Protein AF-U1MGG4-F1 (afdb_monomer_lite)

pLDDT: mean 87.61, std 11.5, range [37.06, 98.19]

Structure (mmCIF, N/CA/C/O backbone):
data_AF-U1MGG4-F1
#
_entry.id   AF-U1MGG4-F1
#
loop_
_atom_site.group_PDB
_atom_site.id
_atom_site.type_symbol
_atom_site.label_atom_id
_atom_site.label_alt_id
_atom_site.label_comp_id
_atom_site.label_asym_id
_atom_site.label_entity_id
_atom_site.label_seq_id
_atom_site.pdbx_PDB_ins_code
_atom_site.Cartn_x
_atom_site.Cartn_y
_atom_site.Cartn_z
_atom_site.occupancy
_atom_site.B_iso_or_equiv
_atom_site.auth_seq_id
_atom_site.auth_comp_id
_atom_site.auth_asym_id
_atom_site.auth_atom_id
_atom_site.pdbx_PDB_model_num
ATOM 1 N N . MET A 1 1 ? 4.994 -7.815 -10.554 1.00 82.00 1 MET A N 1
ATOM 2 C CA . MET A 1 1 ? 5.043 -6.463 -9.937 1.00 82.00 1 MET A CA 1
ATOM 3 C C . MET A 1 1 ? 3.666 -5.983 -9.498 1.00 82.00 1 MET A C 1
ATOM 5 O O . MET A 1 1 ? 3.491 -5.834 -8.303 1.00 82.00 1 MET A O 1
ATOM 9 N N . LEU A 1 2 ? 2.693 -5.791 -10.401 1.00 88.00 2 LEU A N 1
ATOM 10 C CA . LEU A 1 2 ? 1.347 -5.317 -10.021 1.00 88.00 2 LEU A CA 1
ATOM 11 C C . LEU A 1 2 ? 0.603 -6.290 -9.097 1.00 88.00 2 LEU A C 1
ATOM 13 O O . LEU A 1 2 ? -0.002 -5.864 -8.123 1.00 88.00 2 LEU A O 1
ATOM 17 N N . ASP A 1 3 ? 0.718 -7.590 -9.364 1.00 89.62 3 ASP A N 1
ATOM 18 C CA . ASP A 1 3 ? 0.170 -8.622 -8.485 1.00 89.62 3 ASP A CA 1
ATOM 19 C C . ASP A 1 3 ? 0.781 -8.563 -7.071 1.00 89.62 3 ASP A C 1
ATOM 21 O O . ASP A 1 3 ? 0.070 -8.485 -6.075 1.00 89.62 3 ASP A O 1
ATOM 25 N N . ALA A 1 4 ? 2.109 -8.455 -6.984 1.00 90.06 4 ALA A N 1
ATOM 26 C CA . ALA A 1 4 ? 2.816 -8.266 -5.719 1.00 90.06 4 ALA A CA 1
ATOM 27 C C . ALA A 1 4 ? 2.430 -6.957 -5.001 1.00 90.06 4 ALA A C 1
ATOM 29 O O . ALA A 1 4 ? 2.391 -6.924 -3.774 1.00 90.06 4 ALA A O 1
ATOM 30 N N . SER A 1 5 ? 2.111 -5.887 -5.738 1.00 92.75 5 SER A N 1
ATOM 31 C CA . SER A 1 5 ? 1.571 -4.656 -5.152 1.00 92.75 5 SER A CA 1
ATOM 32 C C . SER A 1 5 ? 0.200 -4.884 -4.509 1.00 92.75 5 SER A C 1
ATOM 34 O O . SER A 1 5 ? -0.042 -4.373 -3.415 1.00 92.75 5 SER A O 1
ATOM 36 N N . ALA A 1 6 ? -0.671 -5.666 -5.156 1.00 93.56 6 ALA A N 1
ATOM 37 C CA . ALA A 1 6 ? -1.967 -6.051 -4.604 1.00 93.56 6 ALA A CA 1
ATOM 38 C C . ALA A 1 6 ? -1.824 -6.975 -3.385 1.00 93.56 6 ALA A C 1
ATOM 40 O O . ALA A 1 6 ? -2.480 -6.720 -2.376 1.00 93.56 6 ALA A O 1
ATOM 41 N N . SER A 1 7 ? -0.920 -7.967 -3.418 1.00 94.12 7 SER A N 1
ATOM 42 C CA . SER A 1 7 ? -0.613 -8.789 -2.234 1.00 94.12 7 SER A CA 1
ATOM 43 C C . SER A 1 7 ? -0.155 -7.930 -1.057 1.00 94.12 7 SER A C 1
ATOM 45 O O . SER A 1 7 ? -0.724 -8.036 0.024 1.00 94.12 7 SER A O 1
ATOM 47 N N . LEU A 1 8 ? 0.824 -7.039 -1.269 1.00 95.25 8 LEU A N 1
ATOM 48 C CA . LEU A 1 8 ? 1.355 -6.173 -0.214 1.00 95.25 8 LEU A CA 1
ATOM 49 C C . LEU A 1 8 ? 0.240 -5.335 0.414 1.00 95.25 8 LEU A C 1
ATOM 51 O O . LEU A 1 8 ? 0.120 -5.289 1.638 1.00 95.25 8 LEU A O 1
ATOM 55 N N . TRP A 1 9 ? -0.585 -4.683 -0.415 1.00 96.75 9 TRP A N 1
ATOM 56 C CA . TRP A 1 9 ? -1.727 -3.914 0.072 1.00 96.75 9 TRP A CA 1
ATOM 57 C C . TRP A 1 9 ? -2.674 -4.788 0.896 1.00 96.75 9 TRP A C 1
ATOM 59 O O . TRP A 1 9 ? -3.057 -4.396 1.997 1.00 96.75 9 TRP A O 1
ATOM 69 N N . ASN A 1 10 ? -3.037 -5.964 0.381 1.00 95.81 10 ASN A N 1
ATOM 70 C CA . ASN A 1 10 ? -4.019 -6.840 1.005 1.00 95.81 10 ASN A CA 1
ATOM 71 C C . ASN A 1 10 ? -3.535 -7.423 2.331 1.00 95.81 10 ASN A C 1
ATOM 73 O O . ASN A 1 10 ? -4.296 -7.399 3.294 1.00 95.81 10 ASN A O 1
ATOM 77 N N . GLU A 1 11 ? -2.296 -7.902 2.405 1.00 96.81 11 GLU A N 1
ATOM 78 C CA . GLU A 1 11 ? -1.738 -8.495 3.622 1.00 96.81 11 GLU A CA 1
ATOM 79 C C . GLU A 1 11 ? -1.538 -7.451 4.720 1.00 96.81 11 GLU A C 1
ATOM 81 O O . GLU A 1 11 ? -2.014 -7.649 5.839 1.00 96.81 11 GLU A O 1
ATOM 86 N N . LEU A 1 12 ? -0.950 -6.295 4.386 1.00 97.56 12 LEU A N 1
ATOM 87 C CA . LEU A 1 12 ? -0.838 -5.179 5.327 1.00 97.56 12 LEU A CA 1
ATOM 88 C C . LEU 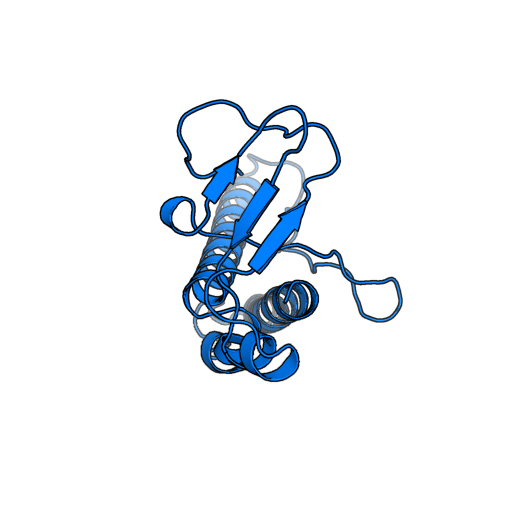A 1 12 ? -2.218 -4.747 5.825 1.00 97.56 12 LEU A C 1
ATOM 90 O O . LEU A 1 12 ? -2.428 -4.541 7.019 1.00 97.56 12 LEU A O 1
ATOM 94 N N . ASN A 1 13 ? -3.178 -4.606 4.912 1.00 97.06 13 ASN A N 1
ATOM 95 C CA . ASN A 1 13 ? -4.520 -4.197 5.284 1.00 97.06 13 ASN A CA 1
ATOM 96 C C . ASN A 1 13 ? -5.244 -5.265 6.112 1.00 97.06 13 ASN A C 1
ATOM 98 O O . ASN A 1 13 ? -6.028 -4.927 6.994 1.00 97.06 13 ASN A O 1
ATOM 102 N N . TYR A 1 14 ? -4.988 -6.545 5.848 1.00 97.00 14 TYR A N 1
ATOM 103 C CA . TYR A 1 14 ? -5.528 -7.642 6.635 1.00 97.00 14 TYR A CA 1
ATOM 104 C C . TYR A 1 14 ? -5.037 -7.566 8.080 1.00 97.00 14 TYR A C 1
ATOM 106 O O . TYR A 1 14 ? -5.878 -7.523 8.975 1.00 97.00 14 TYR A O 1
ATOM 114 N N . GLU A 1 15 ? -3.723 -7.461 8.308 1.00 97.94 15 GLU A N 1
ATOM 115 C CA . GLU A 1 15 ? -3.154 -7.351 9.659 1.00 97.94 15 GLU A CA 1
ATOM 116 C C . GLU A 1 15 ? -3.738 -6.146 10.409 1.00 97.94 15 GLU A C 1
ATOM 118 O O . GLU A 1 15 ? -4.277 -6.300 11.506 1.00 97.94 15 GLU A O 1
ATOM 123 N N . ARG A 1 16 ? -3.767 -4.970 9.770 1.00 98.12 16 ARG A N 1
ATOM 124 C CA . ARG A 1 16 ? -4.354 -3.756 10.360 1.00 98.12 16 ARG A CA 1
ATOM 125 C C . ARG A 1 16 ? -5.826 -3.906 10.710 1.00 98.12 16 ARG A C 1
ATOM 127 O O . ARG A 1 16 ? -6.268 -3.410 11.741 1.00 98.12 16 ARG A O 1
ATOM 134 N N . ARG A 1 17 ? -6.611 -4.580 9.864 1.00 97.56 17 ARG A N 1
ATOM 135 C CA . ARG A 1 17 ? -8.026 -4.841 10.156 1.00 97.56 17 ARG A CA 1
ATOM 136 C C . ARG A 1 17 ? -8.180 -5.776 11.348 1.00 97.56 17 ARG A C 1
ATOM 138 O O . ARG A 1 17 ? -9.028 -5.496 12.188 1.00 97.56 17 ARG A O 1
ATOM 145 N N . GLN A 1 18 ? -7.376 -6.838 11.442 1.00 97.56 18 GLN A N 1
ATOM 146 C CA . GLN A 1 18 ? -7.394 -7.721 12.613 1.00 97.56 18 GLN A CA 1
ATOM 147 C C . GLN A 1 18 ? -7.070 -6.933 13.887 1.00 97.56 18 GLN A C 1
ATOM 149 O O . GLN A 1 18 ? -7.843 -6.978 14.839 1.00 97.56 18 GLN A O 1
ATOM 154 N N . GLN A 1 19 ? -6.002 -6.130 13.862 1.00 97.62 19 GLN A N 1
ATOM 155 C CA . GLN A 1 19 ? -5.610 -5.267 14.980 1.00 97.62 19 GLN A CA 1
ATOM 156 C C . GLN A 1 19 ? -6.736 -4.307 15.375 1.00 97.62 19 GLN A C 1
ATOM 158 O O . GLN A 1 19 ? -7.145 -4.274 16.532 1.00 97.62 19 GLN A O 1
ATOM 163 N N . PHE A 1 20 ? -7.320 -3.598 14.404 1.00 96.81 20 PHE A N 1
ATOM 164 C CA . PHE A 1 20 ? -8.424 -2.669 14.646 1.00 96.81 20 PHE A CA 1
ATOM 165 C C . PHE A 1 20 ? -9.620 -3.338 15.336 1.00 96.81 20 PHE A C 1
ATOM 167 O O . PHE A 1 20 ? -10.141 -2.808 16.317 1.00 96.81 20 PHE A O 1
ATOM 174 N N . PHE A 1 21 ? -10.053 -4.507 14.854 1.00 95.75 21 PHE A N 1
ATOM 175 C CA . PHE A 1 21 ? -11.196 -5.214 15.440 1.00 95.75 21 PHE A CA 1
ATOM 176 C C . PHE A 1 21 ? -10.884 -5.859 16.796 1.00 95.75 21 PHE A C 1
ATOM 178 O O . PHE A 1 21 ? -11.804 -6.052 17.590 1.00 95.75 21 PHE A O 1
ATOM 185 N N . ASN A 1 22 ? -9.611 -6.122 17.089 1.00 96.56 22 ASN A N 1
ATOM 186 C CA . ASN A 1 22 ? -9.147 -6.600 18.391 1.00 96.56 22 ASN A CA 1
ATOM 187 C C . ASN A 1 22 ? -8.877 -5.462 19.395 1.00 96.56 22 ASN A C 1
ATOM 189 O O . ASN A 1 22 ? -8.544 -5.734 20.546 1.00 96.56 22 ASN A O 1
ATOM 193 N N . GLY A 1 23 ? -9.030 -4.194 18.992 1.00 94.88 23 GLY A N 1
ATOM 194 C CA . GLY A 1 23 ? -8.720 -3.035 19.837 1.00 94.88 23 GLY A CA 1
ATOM 195 C C . GLY A 1 23 ? -7.219 -2.754 19.979 1.00 94.88 23 GLY A C 1
ATOM 196 O O . GLY A 1 23 ? -6.806 -2.065 20.910 1.00 94.88 23 GLY A O 1
ATOM 197 N N . GLU A 1 24 ? -6.408 -3.285 19.068 1.00 96.56 24 GLU A N 1
ATOM 198 C CA . GLU A 1 24 ? -4.963 -3.091 18.996 1.00 96.56 24 GLU A CA 1
ATOM 199 C C . GLU A 1 24 ? -4.599 -1.939 18.041 1.00 96.56 24 GLU A C 1
ATOM 201 O O . GLU A 1 24 ? -5.405 -1.449 17.244 1.00 96.56 24 GLU A O 1
ATOM 206 N N . SER A 1 25 ? -3.347 -1.492 18.120 1.00 95.75 25 SER A N 1
ATOM 207 C CA . SER A 1 25 ? -2.798 -0.445 17.257 1.00 95.75 25 SER A CA 1
ATOM 208 C C . SER A 1 25 ? -2.607 -0.956 15.828 1.00 95.75 25 SER A C 1
ATOM 210 O O . SER A 1 25 ? -1.853 -1.895 15.603 1.00 95.75 25 SER A O 1
ATOM 212 N N . VAL A 1 26 ? -3.214 -0.276 14.847 1.00 96.81 26 VAL A N 1
ATOM 213 C CA . VAL A 1 26 ? -3.052 -0.578 13.406 1.00 96.81 26 VAL A CA 1
ATOM 214 C C . VAL A 1 26 ? -1.680 -0.177 12.840 1.00 96.81 26 VAL A C 1
ATOM 216 O O . VAL A 1 26 ? -1.420 -0.285 11.638 1.00 96.81 26 VAL A O 1
ATOM 219 N N . TRP A 1 27 ? -0.807 0.390 13.671 1.00 96.81 27 TRP A N 1
ATOM 220 C CA . TRP A 1 27 ? 0.511 0.869 13.255 1.00 96.81 27 TRP A CA 1
ATOM 221 C C . TRP A 1 27 ? 1.615 -0.147 13.531 1.00 96.81 27 TRP A C 1
ATOM 223 O O . TRP A 1 27 ? 2.674 -0.066 12.909 1.00 96.81 27 TRP A O 1
ATOM 233 N N . ASP A 1 28 ? 1.345 -1.116 14.403 1.00 94.19 28 ASP A N 1
ATOM 234 C CA . ASP A 1 28 ? 2.302 -2.120 14.850 1.00 94.19 28 ASP A CA 1
ATOM 235 C C . ASP A 1 28 ? 2.209 -3.372 13.976 1.00 94.19 28 ASP A C 1
ATOM 237 O O . ASP A 1 28 ? 1.792 -4.435 14.419 1.00 94.19 28 ASP A O 1
ATOM 241 N N . THR A 1 29 ? 2.566 -3.232 12.700 1.00 94.75 29 THR A N 1
ATOM 242 C CA . THR A 1 29 ? 2.486 -4.315 11.708 1.00 94.75 29 THR A CA 1
ATOM 243 C C . THR A 1 29 ? 3.843 -4.952 11.435 1.00 94.75 29 THR A C 1
ATOM 245 O O . THR A 1 29 ? 4.895 -4.338 11.651 1.00 94.75 29 THR A O 1
ATOM 248 N N . ALA A 1 30 ? 3.841 -6.145 10.843 1.00 93.62 30 ALA A N 1
ATOM 249 C CA . ALA A 1 30 ? 5.047 -6.723 10.266 1.00 93.62 30 ALA A CA 1
ATOM 250 C C . ALA A 1 30 ? 5.689 -5.797 9.208 1.00 93.62 30 ALA A C 1
ATOM 252 O O . ALA A 1 30 ? 5.039 -4.971 8.557 1.00 93.62 30 ALA A O 1
ATOM 253 N N . ASP A 1 31 ? 6.998 -5.958 8.993 1.00 92.81 31 ASP A N 1
ATOM 254 C CA . ASP A 1 31 ? 7.737 -5.222 7.961 1.00 92.81 31 ASP A CA 1
ATOM 255 C C . ASP A 1 31 ? 7.518 -5.855 6.575 1.00 92.81 31 ASP A C 1
ATOM 257 O O . ASP A 1 31 ? 8.410 -6.488 6.001 1.00 92.81 31 ASP A O 1
ATOM 261 N N . TYR A 1 32 ? 6.310 -5.681 6.029 1.00 93.19 32 TYR A N 1
ATOM 262 C CA . TYR A 1 32 ? 5.919 -6.212 4.717 1.00 93.19 32 TYR A CA 1
ATOM 263 C C . TYR A 1 32 ? 6.832 -5.751 3.584 1.00 93.19 32 TYR A C 1
ATOM 265 O O . TYR A 1 32 ? 7.003 -6.454 2.592 1.00 93.19 32 TYR A O 1
ATOM 273 N N . ARG A 1 33 ? 7.509 -4.606 3.721 1.00 91.56 33 ARG A N 1
ATOM 274 C CA . ARG A 1 33 ? 8.470 -4.156 2.710 1.00 91.56 33 ARG A CA 1
ATOM 275 C C . ARG A 1 33 ? 9.539 -5.211 2.434 1.00 91.56 33 ARG A C 1
ATOM 277 O O . ARG A 1 33 ? 9.890 -5.395 1.271 1.00 91.56 33 ARG A O 1
ATOM 284 N N . LYS A 1 34 ? 10.055 -5.886 3.467 1.00 92.75 34 LYS A N 1
ATOM 285 C CA . LYS A 1 34 ? 11.101 -6.912 3.316 1.00 92.75 34 LYS A CA 1
ATOM 286 C C . LYS A 1 34 ? 10.649 -8.094 2.466 1.00 92.75 34 LYS A C 1
ATOM 288 O O . LYS A 1 34 ? 11.479 -8.691 1.801 1.00 92.75 34 LYS A O 1
ATOM 293 N N . GLN A 1 35 ? 9.355 -8.397 2.463 1.00 9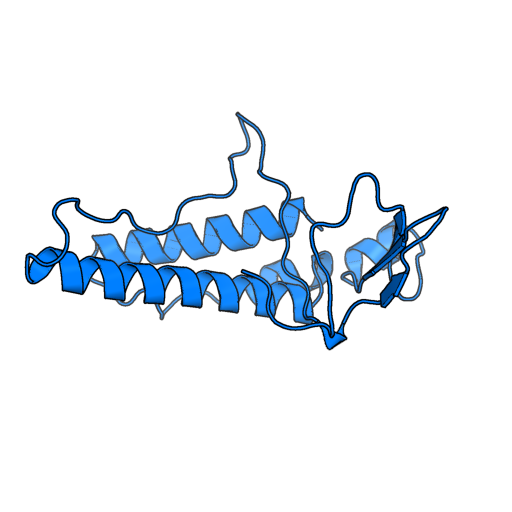3.81 35 GLN A N 1
ATOM 294 C CA . GLN A 1 35 ? 8.792 -9.512 1.703 1.00 93.81 35 GLN A CA 1
ATOM 295 C C . GLN A 1 35 ? 8.635 -9.176 0.212 1.00 93.81 35 GLN A C 1
ATOM 297 O O . GLN A 1 35 ? 8.739 -10.050 -0.639 1.00 93.81 35 GLN A O 1
ATOM 302 N N . TYR A 1 36 ? 8.416 -7.897 -0.114 1.00 92.94 36 TYR A N 1
ATOM 303 C CA . TYR A 1 36 ? 8.030 -7.467 -1.464 1.00 92.94 36 TYR A CA 1
ATOM 304 C C . TYR A 1 36 ? 9.086 -6.641 -2.205 1.00 92.94 36 TYR A C 1
ATOM 306 O O . TYR A 1 36 ? 8.893 -6.314 -3.383 1.00 92.94 36 TYR A O 1
ATOM 314 N N . VAL A 1 37 ? 10.184 -6.261 -1.543 1.00 91.56 37 VAL A N 1
ATOM 315 C CA . VAL A 1 37 ? 11.208 -5.368 -2.108 1.00 91.56 37 VAL A CA 1
ATOM 316 C C . VAL A 1 37 ? 11.870 -5.939 -3.361 1.00 91.56 37 VAL A C 1
ATOM 318 O O . VAL A 1 37 ? 12.111 -5.181 -4.303 1.00 91.56 37 VAL A O 1
ATOM 321 N N . ASP A 1 38 ? 12.081 -7.252 -3.418 1.00 89.06 38 ASP A N 1
ATOM 322 C CA . ASP A 1 38 ? 12.772 -7.907 -4.533 1.00 89.06 38 ASP A CA 1
ATOM 323 C C . ASP A 1 38 ? 11.914 -7.969 -5.803 1.00 89.06 38 ASP A C 1
ATOM 325 O O . ASP A 1 38 ? 12.449 -7.985 -6.911 1.00 89.06 38 ASP A O 1
ATOM 329 N N . ILE A 1 39 ? 10.584 -7.898 -5.661 1.00 88.25 39 ILE A N 1
ATOM 330 C CA . ILE A 1 39 ? 9.631 -7.917 -6.780 1.00 88.25 39 ILE A CA 1
ATOM 331 C C . ILE A 1 39 ? 9.226 -6.495 -7.188 1.00 88.25 39 ILE A C 1
ATOM 333 O O . ILE A 1 39 ? 9.255 -6.124 -8.364 1.00 88.25 39 ILE A O 1
ATOM 337 N N . THR A 1 40 ? 8.799 -5.683 -6.219 1.00 85.69 40 THR A N 1
ATOM 338 C CA . THR A 1 40 ? 8.204 -4.357 -6.476 1.00 85.69 40 THR A CA 1
ATOM 339 C C . THR A 1 40 ? 9.242 -3.238 -6.538 1.00 85.69 40 THR A C 1
ATOM 341 O O . THR A 1 40 ? 8.993 -2.189 -7.137 1.00 85.69 40 THR A O 1
ATOM 344 N N . GLY A 1 41 ? 10.414 -3.455 -5.941 1.00 87.81 41 GLY A N 1
ATOM 345 C CA . GLY A 1 41 ? 11.401 -2.422 -5.684 1.00 87.81 41 GLY A CA 1
ATOM 346 C C . GLY A 1 41 ? 11.096 -1.631 -4.409 1.00 87.81 41 GLY A C 1
ATOM 347 O O . GLY A 1 41 ? 9.953 -1.342 -4.054 1.00 87.81 41 GLY A O 1
ATOM 348 N N . SER A 1 42 ? 12.161 -1.214 -3.725 1.00 89.06 42 SER A N 1
ATOM 349 C CA . SER A 1 42 ? 12.088 -0.558 -2.412 1.00 89.06 42 SER A CA 1
ATOM 350 C C . SER A 1 42 ? 11.215 0.700 -2.394 1.00 89.06 42 SER A C 1
ATOM 352 O O . SER A 1 42 ? 10.489 0.933 -1.429 1.00 89.06 42 SER A O 1
ATOM 354 N N . ALA A 1 43 ? 11.291 1.526 -3.440 1.00 88.12 43 ALA A N 1
ATOM 355 C CA . ALA A 1 43 ? 10.511 2.758 -3.518 1.00 88.12 43 ALA A CA 1
ATOM 356 C C . ALA A 1 43 ? 9.006 2.465 -3.625 1.00 88.12 43 ALA A C 1
ATOM 358 O O . ALA A 1 43 ? 8.219 3.054 -2.890 1.00 88.12 43 ALA A O 1
ATOM 359 N N . THR A 1 44 ? 8.618 1.523 -4.487 1.00 90.38 44 THR A N 1
ATOM 360 C CA . THR A 1 44 ? 7.222 1.114 -4.699 1.00 90.38 44 THR A CA 1
ATOM 361 C C . THR A 1 44 ? 6.620 0.515 -3.430 1.00 90.38 44 THR A C 1
ATOM 363 O O . THR A 1 44 ? 5.561 0.958 -2.992 1.00 90.38 44 THR A O 1
ATOM 366 N N . ALA A 1 45 ? 7.326 -0.417 -2.776 1.00 92.25 45 ALA A N 1
ATOM 367 C CA . ALA A 1 45 ? 6.877 -1.018 -1.519 1.00 92.25 45 ALA A CA 1
ATOM 368 C C . ALA A 1 45 ? 6.630 0.039 -0.429 1.00 92.25 45 ALA A C 1
ATOM 370 O O . ALA A 1 45 ? 5.583 0.048 0.215 1.00 92.25 45 ALA A O 1
ATOM 371 N N . GLN A 1 46 ? 7.559 0.988 -0.258 1.00 92.25 46 GLN A N 1
ATOM 372 C CA . GLN A 1 46 ? 7.371 2.093 0.686 1.00 92.25 46 GLN A CA 1
ATOM 373 C C . GLN A 1 46 ? 6.161 2.967 0.337 1.00 92.25 46 GLN A C 1
ATOM 375 O O . GLN A 1 46 ? 5.452 3.408 1.241 1.00 92.25 46 GLN A O 1
ATOM 380 N N . GLN A 1 47 ? 5.926 3.251 -0.948 1.00 92.19 47 GLN A N 1
ATOM 381 C CA . GLN A 1 47 ? 4.792 4.081 -1.359 1.00 92.19 47 GLN A CA 1
ATOM 382 C C . GLN A 1 47 ? 3.448 3.387 -1.139 1.00 92.19 47 GLN A C 1
ATOM 384 O O . GLN A 1 47 ? 2.503 4.040 -0.701 1.00 92.19 47 GLN A O 1
ATOM 389 N N . LEU A 1 48 ? 3.370 2.073 -1.353 1.00 93.69 48 LEU A N 1
ATOM 390 C CA . LEU A 1 48 ? 2.182 1.280 -1.030 1.00 93.69 48 LEU A CA 1
ATOM 391 C C . LEU A 1 48 ? 1.861 1.336 0.467 1.00 93.69 48 LEU A C 1
ATOM 393 O O . LEU A 1 48 ? 0.732 1.662 0.835 1.00 93.69 48 LEU A O 1
ATOM 397 N N . ILE A 1 49 ? 2.865 1.123 1.327 1.00 94.94 49 ILE A N 1
ATOM 398 C CA . ILE A 1 49 ? 2.710 1.217 2.789 1.00 94.94 49 ILE A CA 1
ATOM 399 C C . ILE A 1 49 ? 2.231 2.616 3.191 1.00 94.94 49 ILE A C 1
ATOM 401 O O . ILE A 1 49 ? 1.278 2.751 3.957 1.00 94.94 49 ILE A O 1
ATOM 405 N N . ARG A 1 50 ? 2.846 3.672 2.641 1.00 93.56 50 ARG A N 1
ATOM 406 C CA . ARG A 1 50 ? 2.442 5.063 2.902 1.00 93.56 50 ARG A CA 1
ATOM 407 C C . ARG A 1 50 ? 0.998 5.322 2.502 1.00 93.56 50 ARG A C 1
ATOM 409 O O . ARG A 1 50 ? 0.258 5.905 3.287 1.00 93.56 50 ARG A O 1
ATOM 416 N N . LYS A 1 51 ? 0.581 4.878 1.314 1.00 94.31 51 LYS A N 1
ATOM 417 C CA . LYS A 1 51 ? -0.791 5.094 0.854 1.00 94.31 51 LYS A CA 1
ATOM 418 C C . LYS A 1 51 ? -1.799 4.300 1.682 1.00 94.31 51 LYS A C 1
ATOM 420 O O . LYS A 1 51 ? -2.870 4.826 1.968 1.00 94.31 51 LYS A O 1
ATOM 425 N N . ASN A 1 52 ? -1.451 3.092 2.126 1.00 96.75 52 ASN A N 1
ATOM 426 C CA . ASN A 1 52 ? -2.291 2.336 3.050 1.00 96.75 52 ASN A CA 1
ATOM 427 C C . ASN A 1 52 ? -2.415 3.061 4.401 1.00 96.75 52 ASN A C 1
ATOM 429 O O . ASN A 1 52 ? -3.517 3.212 4.914 1.00 96.75 52 ASN A O 1
ATOM 433 N N . THR A 1 53 ? -1.314 3.601 4.938 1.00 96.50 53 THR A N 1
ATOM 434 C CA . THR A 1 53 ? -1.342 4.452 6.142 1.00 96.50 53 THR A CA 1
ATOM 435 C C . THR A 1 53 ? -2.253 5.663 5.963 1.00 96.50 53 THR A C 1
ATOM 437 O O . THR A 1 53 ? -3.079 5.923 6.832 1.00 96.50 53 THR A O 1
ATOM 440 N N . SER A 1 54 ? -2.171 6.364 4.830 1.00 96.12 54 SER A N 1
ATOM 441 C CA . SER A 1 54 ? -3.079 7.480 4.542 1.00 96.12 54 SER A CA 1
ATOM 442 C C . SER A 1 54 ? -4.543 7.040 4.471 1.00 96.12 54 SER A C 1
ATOM 444 O O . SER A 1 54 ? -5.391 7.733 5.016 1.00 96.12 54 SER A O 1
ATOM 446 N N . ALA A 1 55 ? -4.850 5.880 3.881 1.00 96.69 55 ALA A N 1
ATOM 447 C CA . ALA A 1 55 ? -6.218 5.357 3.852 1.00 96.69 55 ALA A CA 1
ATOM 448 C C . ALA A 1 55 ? -6.771 5.087 5.263 1.00 96.69 55 ALA A C 1
ATOM 450 O O . ALA A 1 55 ? -7.923 5.412 5.542 1.00 9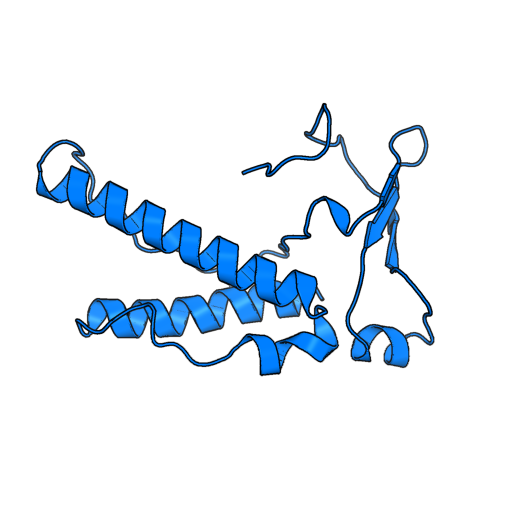6.69 55 ALA A O 1
ATOM 451 N N . TRP A 1 56 ? -5.945 4.558 6.170 1.00 98.19 56 TRP A N 1
ATOM 452 C CA . TRP A 1 56 ? -6.317 4.376 7.577 1.00 98.19 56 TRP A CA 1
ATOM 453 C C . TRP A 1 56 ? -6.499 5.701 8.321 1.00 98.19 56 TRP A C 1
ATOM 455 O O . TRP A 1 56 ? -7.461 5.853 9.066 1.00 98.19 56 TRP A O 1
ATOM 465 N N . GLN A 1 57 ? -5.627 6.685 8.090 1.00 97.88 57 GLN A N 1
ATOM 466 C CA . GLN A 1 57 ? -5.788 8.030 8.654 1.00 97.88 57 GLN A CA 1
ATOM 467 C C . GLN A 1 57 ? -7.093 8.689 8.185 1.00 97.88 57 GLN A C 1
ATOM 469 O O . GLN A 1 57 ? -7.825 9.246 9.001 1.00 97.88 57 GLN A O 1
ATOM 474 N N . SER A 1 58 ? -7.417 8.580 6.893 1.00 96.94 58 SER A N 1
ATOM 475 C CA . SER A 1 58 ? -8.690 9.054 6.343 1.00 96.94 58 SER A CA 1
ATOM 476 C C . SER A 1 58 ? -9.880 8.336 6.972 1.00 96.94 58 SER A C 1
ATOM 478 O O . SER A 1 58 ? -10.845 8.990 7.356 1.00 96.94 58 SER A O 1
ATOM 480 N N . PHE A 1 59 ? -9.803 7.012 7.134 1.00 97.69 59 PHE A N 1
ATOM 481 C CA . PHE A 1 59 ? -10.838 6.245 7.823 1.00 97.69 59 PHE A CA 1
ATOM 482 C C . PHE A 1 59 ? -11.057 6.741 9.257 1.00 97.69 59 PHE A C 1
ATOM 484 O O . PHE A 1 59 ? -12.201 6.972 9.631 1.00 97.69 59 PHE A O 1
ATOM 491 N N . PHE A 1 60 ? -9.997 6.957 10.041 1.00 97.62 60 PHE A N 1
ATOM 492 C CA . PHE A 1 60 ? -10.141 7.453 11.413 1.00 97.62 60 PHE A CA 1
ATOM 493 C C . PHE A 1 60 ? -10.752 8.852 11.473 1.00 97.62 60 PHE A C 1
ATOM 495 O O . PHE A 1 60 ? -11.618 9.088 12.307 1.00 97.62 60 PHE A O 1
ATOM 502 N N . SER A 1 61 ? -10.369 9.747 10.558 1.00 97.19 61 SER A N 1
ATOM 503 C CA . SER A 1 61 ? -10.967 11.083 10.475 1.00 97.19 61 SER A CA 1
ATOM 504 C C . SER A 1 61 ? -12.466 11.025 10.161 1.00 97.19 61 SER A C 1
ATOM 506 O O . SER A 1 61 ? -13.258 11.694 10.820 1.00 97.19 61 SER A O 1
ATOM 508 N N . LEU A 1 62 ? -12.876 10.180 9.210 1.00 97.44 62 LEU A N 1
ATOM 509 C CA . LEU A 1 62 ? -14.296 9.958 8.916 1.00 97.44 62 LEU A CA 1
ATOM 510 C C . LEU A 1 62 ? -15.017 9.287 10.092 1.00 97.44 62 LEU A C 1
ATOM 512 O O . LEU A 1 62 ? -16.168 9.594 10.380 1.00 97.44 62 LEU A O 1
ATOM 516 N N . HIS A 1 63 ? -14.358 8.356 10.779 1.00 96.25 63 HIS A N 1
ATOM 517 C CA . HIS A 1 63 ? -14.951 7.649 11.909 1.00 96.25 63 HIS A CA 1
ATOM 518 C C . HIS A 1 63 ? -15.216 8.593 13.086 1.00 96.25 63 HIS A C 1
ATOM 520 O O . HIS A 1 63 ? -16.263 8.490 13.717 1.00 96.25 63 HIS A O 1
ATOM 526 N N . GLU A 1 64 ? -14.308 9.532 13.352 1.00 97.06 64 GLU A N 1
ATOM 527 C CA . GLU A 1 64 ? -14.493 10.588 14.351 1.00 97.06 64 GLU A CA 1
ATOM 528 C C . GLU A 1 64 ? -15.677 11.502 13.996 1.00 97.06 64 GLU A C 1
ATOM 530 O O . GLU A 1 64 ? -16.549 11.724 14.834 1.00 97.06 64 GLU A O 1
ATOM 535 N N . GLN A 1 65 ? -15.774 11.952 12.739 1.00 97.31 65 GLN A N 1
ATOM 536 C CA . GLN A 1 65 ? -16.917 12.743 12.258 1.00 97.31 65 GLN A CA 1
ATOM 537 C C . GLN A 1 65 ? -18.247 11.994 12.435 1.00 97.31 65 GLN A C 1
ATOM 539 O O . GLN A 1 65 ? -19.226 12.566 12.912 1.00 97.31 65 GLN A O 1
ATOM 544 N N . TRP A 1 66 ? -18.280 10.696 12.120 1.00 97.44 66 TRP A N 1
ATOM 545 C CA . TRP A 1 66 ? -19.454 9.852 12.353 1.00 97.44 66 TRP A CA 1
ATOM 546 C C . TRP A 1 66 ? -19.810 9.741 13.843 1.00 97.44 66 TRP A C 1
ATOM 548 O O . TRP A 1 66 ? -20.974 9.889 14.210 1.00 97.44 66 TRP A O 1
ATOM 558 N N . GLN A 1 67 ? -18.825 9.548 14.725 1.00 96.06 67 GLN A N 1
ATOM 559 C CA . GLN A 1 67 ? -19.061 9.498 16.175 1.00 96.06 67 GLN A CA 1
ATOM 560 C C . GLN A 1 67 ? -19.593 10.822 16.740 1.00 96.06 67 GLN A C 1
ATOM 562 O O . GLN A 1 67 ? -20.376 10.804 17.690 1.00 96.06 67 GLN A O 1
ATOM 567 N N . ASN A 1 68 ? -19.205 11.948 16.141 1.00 96.75 68 ASN A N 1
ATOM 568 C CA . ASN A 1 68 ? -19.668 13.283 16.518 1.00 96.75 68 ASN A CA 1
ATOM 569 C C . ASN A 1 68 ? -21.025 13.661 15.892 1.00 96.75 68 ASN A C 1
ATOM 571 O O . ASN A 1 68 ? -21.564 14.721 16.205 1.00 96.75 68 ASN A O 1
ATOM 575 N N . GLY A 1 69 ? -21.594 12.806 15.033 1.00 96.06 69 GLY A N 1
ATOM 576 C CA . GLY A 1 69 ? -22.861 13.060 14.342 1.00 96.06 69 GLY A CA 1
ATOM 577 C C . GLY A 1 69 ? -22.752 14.005 13.140 1.00 96.06 69 GLY A C 1
ATOM 578 O O . GLY A 1 69 ? -23.770 14.512 12.679 1.00 96.06 69 GLY A O 1
ATOM 579 N N . GLU A 1 70 ? -21.541 14.255 12.635 1.00 96.69 70 GLU A N 1
ATOM 580 C CA . GLU A 1 70 ? -21.293 15.057 11.425 1.00 96.69 70 GLU A CA 1
ATOM 581 C C . GLU A 1 70 ? -21.470 14.240 10.134 1.00 96.69 70 GLU A C 1
ATOM 583 O O . GLU A 1 70 ? -21.678 14.806 9.061 1.00 96.69 70 GLU A O 1
ATOM 588 N N . LEU A 1 71 ? -21.400 12.909 10.236 1.00 95.62 71 LEU A N 1
ATOM 589 C CA . LEU A 1 71 ? -21.698 11.970 9.157 1.00 95.62 71 LEU A CA 1
ATOM 590 C C . LEU A 1 71 ? -22.839 11.043 9.568 1.00 95.62 71 LEU A C 1
ATOM 592 O O . LEU A 1 71 ? -22.788 10.425 10.631 1.00 95.62 71 LEU A O 1
ATOM 596 N N . ASP A 1 72 ? -23.826 10.895 8.684 1.00 93.44 72 ASP A N 1
ATOM 597 C CA . ASP A 1 72 ? -24.971 10.003 8.900 1.00 93.44 72 ASP A CA 1
ATOM 598 C C . ASP A 1 72 ? -24.579 8.523 8.767 1.00 93.44 72 ASP A C 1
ATOM 600 O O . ASP A 1 72 ? -25.067 7.653 9.495 1.00 93.44 72 ASP A O 1
ATOM 604 N N . GLU A 1 73 ? -23.674 8.223 7.834 1.00 95.44 73 GLU A N 1
ATOM 605 C CA . GLU A 1 73 ? -23.272 6.859 7.504 1.00 95.44 73 GLU A CA 1
ATOM 606 C C . GLU A 1 73 ? -21.964 6.468 8.189 1.00 95.44 73 GLU A C 1
ATOM 608 O O . GLU A 1 73 ? -20.975 7.204 8.179 1.00 95.44 73 GLU A O 1
ATOM 613 N N . ARG A 1 74 ? -21.939 5.254 8.751 1.00 95.38 74 ARG A N 1
ATOM 614 C CA . ARG A 1 74 ? -20.734 4.706 9.373 1.00 95.38 74 ARG A CA 1
ATOM 615 C C . ARG A 1 74 ? -19.690 4.384 8.295 1.00 95.38 74 ARG A C 1
ATOM 617 O O . ARG A 1 74 ? -19.952 3.515 7.458 1.00 95.38 74 ARG A O 1
ATOM 624 N N . PRO A 1 75 ? -18.486 4.983 8.337 1.00 96.06 75 PRO A N 1
ATOM 625 C CA . PRO A 1 75 ? -17.448 4.672 7.368 1.00 96.06 75 PRO A CA 1
ATOM 626 C C . PRO A 1 75 ? -16.947 3.238 7.546 1.00 96.06 75 PRO A C 1
ATOM 628 O O . PRO A 1 75 ? -16.908 2.691 8.652 1.00 96.06 75 PRO A O 1
ATOM 631 N N . SER A 1 76 ? -16.525 2.637 6.438 1.00 95.31 76 SER A N 1
ATOM 632 C CA . SER A 1 76 ? -15.887 1.321 6.430 1.00 95.31 76 SER A CA 1
ATOM 633 C C . SER A 1 76 ? -14.362 1.453 6.467 1.00 95.31 76 SER A C 1
ATOM 635 O O . SER A 1 76 ? -13.825 2.394 5.876 1.00 95.31 76 SER A O 1
ATOM 637 N N . PRO A 1 77 ? -13.643 0.517 7.117 1.00 96.31 77 PRO A N 1
ATOM 638 C CA . PRO A 1 77 ? -12.186 0.482 7.053 1.00 96.31 77 PRO A CA 1
ATOM 639 C C . PRO A 1 77 ? -11.707 0.236 5.612 1.00 96.31 77 PRO A C 1
ATOM 641 O O . PRO A 1 77 ? -12.489 -0.240 4.779 1.00 96.31 77 PRO A O 1
ATOM 644 N N . PRO A 1 78 ? -10.427 0.513 5.300 1.00 96.44 78 PRO A N 1
ATOM 645 C CA . PRO A 1 78 ? -9.898 0.325 3.954 1.00 96.44 78 PRO A CA 1
ATOM 646 C C . PRO A 1 78 ? -10.144 -1.091 3.406 1.00 96.44 78 PRO A C 1
ATOM 648 O O . PRO A 1 78 ? -10.034 -2.092 4.122 1.00 96.44 78 PRO A O 1
ATOM 651 N N . GLY A 1 79 ? -10.493 -1.168 2.121 1.00 94.94 79 GLY A N 1
ATOM 652 C CA . GLY A 1 79 ? -10.804 -2.416 1.418 1.00 94.94 79 GLY A CA 1
ATOM 653 C C 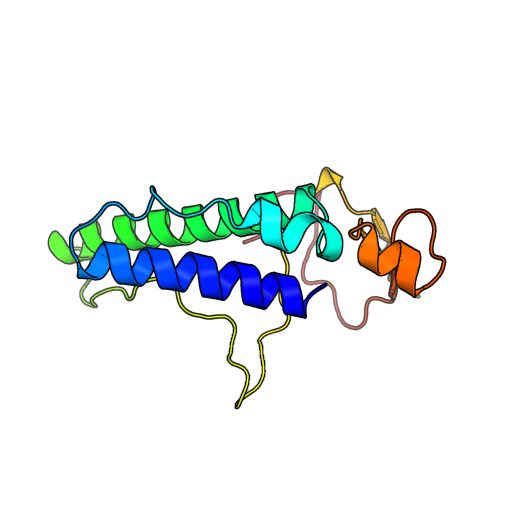. GLY A 1 79 ? -9.578 -3.140 0.852 1.00 94.94 79 GLY A C 1
ATOM 654 O O . GLY A 1 79 ? -8.449 -2.656 0.936 1.00 94.94 79 GLY A O 1
ATOM 655 N N . TYR A 1 80 ? -9.819 -4.305 0.255 1.00 95.38 80 TYR A N 1
ATOM 656 C CA . TYR A 1 80 ? -8.818 -5.106 -0.457 1.00 95.38 80 TYR A CA 1
ATOM 657 C C . TYR A 1 80 ? -8.835 -4.799 -1.961 1.00 95.38 80 TYR A C 1
ATOM 659 O O . TYR A 1 80 ? -9.859 -4.382 -2.498 1.00 95.38 80 TYR A O 1
ATOM 667 N N . TRP A 1 81 ? -7.716 -5.016 -2.646 1.00 94.50 81 TRP A N 1
ATOM 668 C CA . TRP A 1 81 ? -7.579 -4.872 -4.099 1.00 94.50 81 TRP A CA 1
ATOM 669 C C . TRP A 1 81 ? -7.887 -6.190 -4.803 1.00 94.50 81 TRP A C 1
ATOM 671 O O . TRP A 1 81 ? -6.995 -6.890 -5.287 1.00 94.50 81 TRP A O 1
ATOM 681 N N . GLY A 1 82 ? -9.173 -6.536 -4.828 1.00 90.62 82 GLY A N 1
ATOM 682 C CA . GLY A 1 82 ? -9.648 -7.826 -5.321 1.00 90.62 82 GLY A CA 1
ATOM 683 C C . GLY A 1 82 ? -9.118 -9.010 -4.504 1.00 90.62 82 GLY A C 1
ATOM 684 O O . GLY A 1 82 ? -8.562 -8.843 -3.412 1.00 90.62 82 GLY A O 1
ATOM 685 N N . ASN A 1 83 ? -9.310 -10.214 -5.031 1.00 86.50 83 ASN A N 1
ATOM 686 C CA . ASN A 1 83 ? -8.913 -11.472 -4.399 1.00 86.50 83 ASN A CA 1
ATOM 687 C C . ASN A 1 83 ? -8.422 -12.469 -5.471 1.00 86.50 83 ASN A C 1
ATOM 689 O O . ASN A 1 83 ? -8.339 -12.129 -6.648 1.00 86.50 83 ASN A O 1
ATOM 693 N N . GLU A 1 84 ? -8.006 -13.667 -5.067 1.00 79.19 84 GLU A N 1
ATOM 694 C CA . GLU A 1 84 ? -7.474 -14.665 -6.006 1.00 79.19 84 GLU A CA 1
ATOM 695 C C . GLU A 1 84 ? -8.568 -15.307 -6.880 1.00 79.19 84 GLU A C 1
ATOM 697 O O . GLU A 1 84 ? -8.304 -15.620 -8.038 1.00 79.19 84 GLU A O 1
ATOM 702 N N . ASP A 1 85 ? -9.796 -15.417 -6.364 1.00 80.69 85 ASP A N 1
ATOM 703 C CA . ASP A 1 85 ? -10.920 -16.104 -7.016 1.00 80.69 85 ASP A CA 1
ATOM 704 C C . ASP A 1 85 ? -11.612 -15.239 -8.090 1.00 80.69 85 ASP A C 1
ATOM 706 O O . ASP A 1 85 ? -11.817 -15.671 -9.223 1.00 80.69 85 ASP A O 1
ATOM 710 N N . ASP A 1 86 ? -11.945 -13.995 -7.743 1.00 85.31 86 ASP A N 1
ATOM 711 C CA . ASP A 1 86 ? -12.626 -12.997 -8.580 1.00 85.31 86 ASP A CA 1
ATOM 712 C C . ASP A 1 86 ? -11.642 -12.140 -9.398 1.00 85.31 86 ASP A C 1
ATOM 714 O O . ASP A 1 86 ? -12.037 -11.366 -10.275 1.00 85.31 86 ASP A O 1
ATOM 718 N N . GLY A 1 87 ? -10.347 -12.272 -9.107 1.00 84.50 87 GLY A N 1
ATOM 719 C CA . GLY A 1 87 ? -9.273 -11.491 -9.701 1.00 84.50 87 GLY A CA 1
ATOM 720 C C . GLY A 1 87 ? -8.859 -10.290 -8.851 1.00 84.50 87 GLY A C 1
ATOM 721 O O . GLY A 1 87 ? -9.651 -9.635 -8.166 1.00 84.50 87 GLY A O 1
ATOM 722 N N . ARG A 1 88 ? -7.560 -9.991 -8.901 1.00 85.06 88 ARG A N 1
ATOM 723 C CA . ARG A 1 88 ? -6.964 -8.858 -8.193 1.00 85.06 88 ARG A CA 1
ATOM 724 C C . ARG A 1 88 ? -7.117 -7.575 -8.989 1.00 85.06 88 ARG A C 1
ATOM 726 O O . ARG A 1 88 ? -6.931 -7.550 -10.207 1.00 85.06 88 ARG A O 1
ATOM 733 N N . GLU A 1 89 ? -7.370 -6.481 -8.280 1.00 88.44 89 GLU A N 1
ATOM 734 C CA . GLU A 1 89 ? -7.291 -5.152 -8.873 1.00 88.44 89 GLU A CA 1
ATOM 735 C C . GLU A 1 89 ? -5.809 -4.789 -9.043 1.00 88.44 89 GLU A C 1
ATOM 737 O O . GLU A 1 89 ? -5.105 -4.468 -8.082 1.00 88.44 89 GLU A O 1
ATOM 742 N N . LEU A 1 90 ? -5.312 -4.883 -10.279 1.00 86.56 90 LEU A N 1
ATOM 743 C CA . LEU A 1 90 ? -3.910 -4.624 -10.597 1.00 86.56 90 LEU A CA 1
ATOM 744 C C . LEU A 1 90 ? -3.600 -3.128 -10.498 1.00 86.56 90 LEU A C 1
ATOM 746 O O . LEU A 1 90 ? -3.695 -2.376 -11.469 1.00 86.56 90 LEU A O 1
ATOM 750 N N . ARG A 1 91 ? -3.190 -2.709 -9.302 1.00 88.19 91 ARG A N 1
ATOM 751 C CA . ARG A 1 91 ? -2.879 -1.322 -8.963 1.00 88.19 91 ARG A CA 1
ATOM 752 C C . ARG A 1 91 ? -1.506 -1.212 -8.313 1.00 88.19 91 ARG A C 1
ATOM 754 O O . ARG A 1 91 ? -1.041 -2.101 -7.609 1.00 88.19 91 ARG A O 1
ATOM 761 N N . THR A 1 92 ? -0.836 -0.087 -8.542 1.00 87.75 92 THR A N 1
ATOM 762 C CA . THR A 1 92 ? 0.412 0.247 -7.854 1.00 87.75 92 THR A CA 1
ATOM 763 C C . THR A 1 92 ? 0.535 1.755 -7.664 1.00 87.75 92 THR A C 1
ATOM 765 O O . THR A 1 92 ? -0.118 2.528 -8.365 1.00 87.75 92 THR A O 1
ATOM 768 N N . PHE A 1 93 ? 1.385 2.175 -6.729 1.00 87.50 93 PHE A N 1
ATOM 769 C CA . PHE A 1 93 ? 1.736 3.580 -6.534 1.00 87.50 93 PHE A CA 1
ATOM 770 C C . PHE A 1 93 ? 3.230 3.766 -6.723 1.00 87.50 93 PHE A C 1
ATOM 772 O O . PHE A 1 93 ? 4.046 3.127 -6.059 1.00 87.50 93 PHE A O 1
ATOM 779 N N . ILE A 1 94 ? 3.582 4.675 -7.624 1.00 83.00 94 ILE A N 1
ATOM 780 C CA . ILE A 1 94 ? 4.965 4.986 -7.963 1.00 83.00 94 ILE A CA 1
ATOM 781 C C . ILE A 1 94 ? 5.216 6.430 -7.558 1.00 83.00 94 ILE A C 1
ATOM 783 O O . ILE A 1 94 ? 4.389 7.311 -7.790 1.00 83.00 94 ILE A O 1
ATOM 787 N N . ARG A 1 95 ? 6.356 6.671 -6.908 1.00 78.44 95 ARG A N 1
ATOM 788 C CA . ARG A 1 95 ? 6.756 8.021 -6.507 1.00 78.44 95 ARG A CA 1
ATOM 789 C C . ARG A 1 95 ? 6.941 8.883 -7.761 1.00 78.44 95 ARG A C 1
ATOM 791 O O . ARG A 1 95 ? 7.516 8.411 -8.738 1.00 78.44 95 ARG A O 1
ATOM 798 N N . ASN A 1 96 ? 6.470 10.127 -7.708 1.00 74.88 96 ASN A N 1
ATOM 799 C CA . ASN A 1 96 ? 6.515 11.082 -8.819 1.00 74.88 96 ASN A CA 1
ATOM 800 C C . ASN A 1 96 ? 7.919 11.254 -9.420 1.00 74.88 96 ASN A C 1
ATOM 802 O O . ASN A 1 96 ? 8.077 11.181 -10.627 1.00 74.88 96 ASN A O 1
ATOM 806 N N . ASP A 1 97 ? 8.946 11.358 -8.582 1.00 78.94 97 ASP A N 1
ATOM 807 C CA . ASP A 1 97 ? 10.351 11.486 -9.001 1.00 78.94 97 ASP A CA 1
ATOM 808 C C . ASP A 1 97 ? 10.980 10.192 -9.572 1.00 78.94 97 ASP A C 1
ATOM 810 O O . ASP A 1 97 ? 12.154 10.164 -9.947 1.00 78.94 97 ASP A O 1
ATOM 814 N N . SER A 1 98 ? 10.246 9.077 -9.552 1.00 80.94 98 SER A N 1
ATOM 815 C CA . SER A 1 98 ? 10.794 7.743 -9.801 1.00 80.94 98 SER A CA 1
ATOM 816 C C . SER A 1 98 ? 10.358 7.168 -11.137 1.00 80.94 98 SER A C 1
ATOM 818 O O . SER A 1 98 ? 10.841 6.099 -11.489 1.00 80.94 98 SER A O 1
ATOM 820 N N . TYR A 1 99 ? 9.515 7.860 -11.901 1.00 84.06 99 TYR A N 1
ATOM 821 C CA . TYR A 1 99 ? 9.141 7.445 -13.249 1.00 84.06 99 TYR A CA 1
ATOM 822 C C . TYR A 1 99 ? 9.441 8.524 -14.284 1.00 84.06 99 TYR A C 1
ATOM 824 O O . TYR A 1 99 ? 9.551 9.703 -13.963 1.00 84.06 99 TYR A O 1
ATOM 832 N N . THR A 1 100 ? 9.568 8.100 -15.537 1.00 84.44 100 THR A N 1
ATOM 833 C CA . THR A 1 100 ? 9.561 9.001 -16.693 1.00 84.44 100 THR A CA 1
ATOM 834 C C . THR A 1 100 ? 8.274 8.752 -17.462 1.00 84.44 100 THR A C 1
ATOM 836 O O . THR A 1 100 ? 7.923 7.598 -17.707 1.00 84.44 100 THR A O 1
ATOM 839 N N . LEU A 1 101 ? 7.560 9.816 -17.817 1.00 83.94 101 LEU A N 1
ATOM 840 C CA . LEU A 1 101 ? 6.342 9.753 -18.617 1.00 83.94 101 LEU A CA 1
ATOM 841 C C . LEU A 1 101 ? 6.544 10.582 -19.876 1.00 83.94 101 LEU A C 1
ATOM 843 O O . LEU A 1 101 ? 6.862 11.764 -19.795 1.00 83.94 101 LEU A O 1
ATOM 847 N N . GLU A 1 102 ? 6.318 9.966 -21.027 1.00 83.94 102 GLU A N 1
ATOM 848 C CA . GLU A 1 102 ? 6.251 10.674 -22.297 1.00 83.94 102 GLU A CA 1
ATOM 849 C C . GLU A 1 102 ? 4.867 10.471 -22.897 1.00 83.94 102 GLU A C 1
ATOM 851 O O . GLU A 1 102 ? 4.414 9.337 -23.062 1.00 83.94 102 GLU A O 1
ATOM 856 N N . THR A 1 103 ? 4.189 11.570 -23.215 1.00 80.62 103 THR A N 1
ATOM 857 C CA . THR A 1 103 ? 2.855 11.579 -23.820 1.00 80.62 103 THR A CA 1
ATOM 858 C C . THR A 1 103 ? 2.937 12.089 -25.258 1.00 80.62 103 THR A C 1
ATOM 860 O O . THR A 1 103 ? 3.727 12.974 -25.582 1.00 80.62 103 THR A O 1
ATOM 863 N N . GLY A 1 104 ? 2.152 11.499 -26.160 1.00 77.00 104 GLY A N 1
ATOM 864 C CA . GLY A 1 104 ? 2.140 11.863 -27.579 1.00 77.00 104 GLY A CA 1
ATOM 865 C C . GLY A 1 104 ? 1.567 10.747 -28.448 1.00 77.00 104 GLY A C 1
ATOM 866 O O . GLY A 1 104 ? 0.779 9.934 -27.975 1.00 77.00 104 GLY A O 1
ATOM 867 N N . ASN A 1 105 ? 2.003 10.661 -29.710 1.00 76.94 105 ASN A N 1
ATOM 868 C CA . ASN A 1 105 ? 1.533 9.625 -30.647 1.00 76.94 105 ASN A CA 1
ATOM 869 C C . ASN A 1 105 ? 1.797 8.188 -30.160 1.00 76.94 105 ASN A C 1
ATOM 871 O O . ASN A 1 105 ? 1.075 7.270 -30.538 1.00 76.94 105 ASN A O 1
ATOM 875 N N . ARG A 1 106 ? 2.839 7.985 -29.344 1.00 80.69 106 ARG A N 1
ATOM 876 C CA . ARG A 1 106 ? 3.131 6.725 -28.646 1.00 80.69 106 ARG A CA 1
ATOM 877 C C . ARG A 1 106 ? 3.534 7.030 -27.214 1.00 80.69 106 ARG A C 1
ATOM 879 O O . ARG A 1 106 ? 4.717 7.210 -26.920 1.00 80.69 106 ARG A O 1
ATOM 886 N N . SER A 1 107 ? 2.530 7.136 -26.356 1.00 85.12 107 SER A N 1
ATOM 887 C CA . SER A 1 107 ? 2.739 7.394 -24.939 1.00 85.12 107 SER A CA 1
ATOM 888 C C . SER A 1 107 ? 3.466 6.220 -24.281 1.00 85.12 107 SER A C 1
ATOM 890 O O . SER A 1 107 ? 3.174 5.056 -24.561 1.00 85.12 107 SER A O 1
ATOM 892 N N . ARG A 1 108 ? 4.425 6.517 -23.405 1.00 88.31 108 ARG A N 1
ATOM 893 C CA . ARG A 1 108 ? 5.244 5.518 -22.712 1.00 88.31 108 ARG A CA 1
ATOM 894 C C . ARG A 1 108 ? 5.532 5.924 -21.277 1.00 88.31 108 ARG A C 1
ATOM 896 O O . ARG A 1 108 ? 5.666 7.109 -20.978 1.00 88.31 108 ARG A O 1
ATOM 903 N N . ILE A 1 109 ? 5.673 4.924 -20.416 1.00 87.25 109 ILE A N 1
ATOM 904 C CA . ILE A 1 109 ? 6.113 5.090 -19.034 1.00 87.25 109 ILE A CA 1
ATOM 905 C C . ILE A 1 109 ? 7.341 4.223 -18.768 1.00 87.25 109 ILE A C 1
ATOM 907 O O . ILE A 1 109 ? 7.413 3.077 -19.212 1.00 87.25 109 ILE A O 1
ATOM 911 N N . GLU A 1 110 ? 8.301 4.767 -18.030 1.00 87.69 110 GLU A N 1
ATOM 912 C CA . GLU A 1 110 ? 9.464 4.033 -17.538 1.00 87.69 110 GLU A CA 1
ATOM 913 C C . GLU A 1 110 ? 9.481 4.028 -16.017 1.00 87.69 110 GLU A C 1
ATOM 915 O O . GLU A 1 110 ? 9.492 5.089 -15.390 1.00 87.69 110 GLU A O 1
ATOM 920 N N . ILE A 1 111 ? 9.506 2.836 -15.421 1.00 88.00 111 ILE A N 1
ATOM 921 C CA . ILE A 1 111 ? 9.365 2.652 -13.973 1.00 88.00 111 ILE A CA 1
ATOM 922 C C . ILE A 1 111 ? 10.461 1.745 -13.402 1.00 88.00 111 ILE A C 1
ATOM 924 O O . ILE A 1 111 ? 10.930 0.828 -14.079 1.00 88.00 111 ILE A O 1
ATOM 928 N N . PRO A 1 112 ? 10.894 1.953 -12.150 1.00 85.56 112 PRO A N 1
ATOM 929 C CA . PRO A 1 112 ? 11.761 1.013 -11.465 1.00 85.56 112 PRO A CA 1
ATOM 930 C C . PRO A 1 112 ? 10.992 -0.272 -11.156 1.00 85.56 112 PRO A C 1
ATOM 932 O O . PRO A 1 112 ? 9.817 -0.246 -10.794 1.00 85.56 112 PRO A O 1
ATOM 935 N N . VAL A 1 113 ? 11.696 -1.394 -11.254 1.00 85.06 113 VAL A N 1
ATOM 936 C CA . VAL A 1 113 ? 11.217 -2.723 -10.862 1.00 85.06 113 VAL A CA 1
ATOM 937 C C . VAL A 1 113 ? 12.259 -3.393 -9.967 1.00 85.06 113 VAL A C 1
ATOM 939 O O . VAL A 1 113 ? 13.428 -2.982 -9.968 1.00 85.06 113 VAL A O 1
ATOM 942 N N . GLY A 1 114 ? 11.828 -4.369 -9.166 1.00 85.25 114 GLY A N 1
ATOM 943 C CA . GLY A 1 114 ? 12.707 -5.118 -8.269 1.00 85.25 114 GLY A CA 1
ATOM 944 C C . GLY A 1 114 ? 13.729 -5.983 -9.015 1.00 85.25 114 GLY A C 1
ATOM 945 O O . GLY A 1 114 ? 13.590 -6.216 -10.217 1.00 85.25 114 GLY A O 1
ATOM 946 N N . SER A 1 115 ? 14.777 -6.416 -8.311 1.00 85.94 115 SER A N 1
ATOM 947 C CA . SER A 1 115 ? 15.863 -7.240 -8.867 1.00 85.94 115 SER A CA 1
ATOM 948 C C . SER A 1 115 ? 15.355 -8.556 -9.439 1.00 85.94 115 SER A C 1
ATO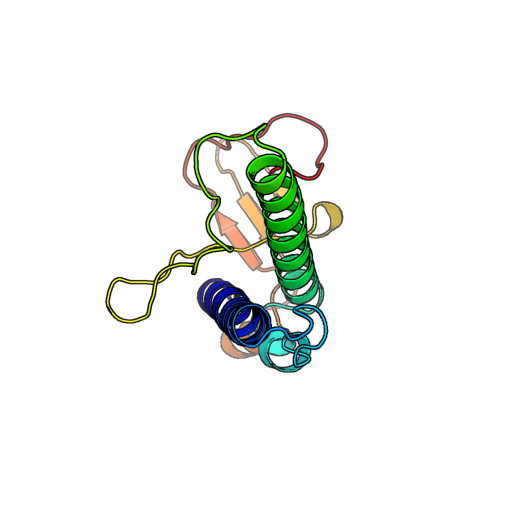M 950 O O . SER A 1 115 ? 15.751 -8.909 -10.538 1.00 85.94 115 SER A O 1
ATOM 952 N N . GLN A 1 116 ? 14.400 -9.214 -8.783 1.00 85.88 116 GLN A N 1
ATOM 953 C CA . GLN A 1 116 ? 13.879 -10.498 -9.249 1.00 85.88 116 GLN A CA 1
ATOM 954 C C . GLN A 1 116 ? 13.293 -10.405 -10.665 1.00 85.88 116 GLN A C 1
ATOM 956 O O . GLN A 1 116 ? 13.562 -11.252 -11.507 1.00 85.88 116 GLN A O 1
ATOM 961 N N . LEU A 1 117 ? 12.538 -9.339 -10.950 1.00 83.38 117 LEU A N 1
ATOM 962 C CA . LEU A 1 117 ? 11.951 -9.126 -12.276 1.00 83.38 117 LEU A CA 1
ATOM 963 C C . LEU A 1 117 ? 13.001 -8.702 -13.312 1.00 83.38 117 LEU A C 1
ATOM 965 O O . LEU A 1 117 ? 12.801 -8.884 -14.505 1.00 83.38 117 LEU A O 1
ATOM 969 N N . LYS A 1 118 ? 14.124 -8.127 -12.880 1.00 85.75 118 LYS A N 1
ATOM 970 C CA . LYS A 1 118 ? 15.255 -7.854 -13.774 1.00 85.75 118 LYS A CA 1
ATOM 971 C C . LYS A 1 118 ? 15.966 -9.144 -14.149 1.00 85.75 118 LYS A C 1
ATOM 973 O O . LYS A 1 118 ? 16.195 -9.369 -15.329 1.00 85.75 118 LYS A O 1
ATOM 978 N N . ASP A 1 119 ? 16.237 -9.988 -13.163 1.00 87.69 119 ASP A N 1
ATOM 979 C CA . ASP A 1 119 ? 16.956 -11.246 -13.347 1.00 87.69 119 ASP A CA 1
ATOM 980 C C . ASP A 1 119 ? 16.142 -12.239 -14.194 1.00 87.69 119 ASP A C 1
ATOM 982 O O . ASP A 1 119 ? 16.690 -12.885 -15.081 1.00 87.69 119 ASP A O 1
ATOM 986 N N . GLU A 1 120 ? 14.822 -12.318 -13.979 1.00 87.06 120 GLU A N 1
ATOM 987 C CA . GLU A 1 120 ? 13.918 -13.208 -14.730 1.00 87.06 120 GLU A CA 1
ATOM 988 C C . GLU A 1 120 ? 13.885 -12.899 -16.237 1.00 87.06 120 GLU A C 1
ATOM 990 O O . GLU A 1 120 ? 13.775 -13.814 -17.052 1.00 87.06 120 GLU A O 1
ATOM 995 N N . TYR A 1 121 ? 14.006 -11.623 -16.612 1.00 84.31 121 TYR A N 1
ATOM 996 C CA . TYR A 1 121 ? 13.891 -11.165 -18.002 1.00 84.31 121 TYR A CA 1
ATOM 997 C C . TYR A 1 121 ? 15.212 -10.631 -18.584 1.00 84.31 121 TYR A C 1
ATOM 999 O O . TYR A 1 121 ? 15.177 -9.976 -19.625 1.00 84.31 121 TYR A O 1
ATOM 1007 N N . ASP A 1 122 ? 16.351 -10.876 -17.920 1.00 84.81 122 ASP A N 1
ATOM 1008 C CA . ASP A 1 122 ? 17.681 -10.326 -18.260 1.00 84.81 122 ASP A CA 1
ATOM 1009 C C . ASP A 1 122 ? 17.637 -8.815 -18.579 1.00 84.81 122 ASP A C 1
ATOM 1011 O O . ASP A 1 122 ? 18.212 -8.302 -19.542 1.00 84.81 122 ASP A O 1
ATOM 1015 N N . HIS A 1 123 ? 16.855 -8.083 -17.782 1.00 81.12 123 HIS A N 1
ATOM 1016 C CA . HIS A 1 123 ? 16.536 -6.683 -18.026 1.00 81.12 123 HIS A CA 1
ATOM 1017 C C . HIS A 1 123 ? 17.389 -5.759 -17.168 1.00 81.12 123 HIS A C 1
ATOM 1019 O O . HIS A 1 123 ? 17.459 -5.883 -15.945 1.00 81.12 123 HIS A O 1
ATOM 1025 N N . THR A 1 124 ? 17.965 -4.732 -17.786 1.00 80.25 124 THR A N 1
ATOM 1026 C CA . THR A 1 124 ? 18.736 -3.709 -17.073 1.00 80.25 124 THR A CA 1
ATOM 1027 C C . THR A 1 124 ? 17.994 -2.372 -17.060 1.00 80.25 124 THR A C 1
ATOM 1029 O O . THR A 1 124 ? 17.317 -1.982 -18.008 1.00 80.25 124 THR A O 1
ATOM 1032 N N . GLY A 1 125 ? 18.103 -1.635 -15.952 1.00 83.50 125 GLY A N 1
ATOM 1033 C CA . GLY A 1 125 ? 17.503 -0.302 -15.828 1.00 83.50 125 GLY A CA 1
ATOM 1034 C C . GLY A 1 125 ? 16.019 -0.297 -15.434 1.00 83.50 125 GLY A C 1
ATOM 1035 O O . GLY A 1 125 ? 15.610 -1.009 -14.512 1.00 83.50 125 GLY A O 1
ATOM 1036 N N . ARG A 1 126 ? 15.239 0.603 -16.046 1.00 86.25 126 ARG A N 1
ATOM 1037 C CA . ARG A 1 126 ? 13.799 0.795 -15.794 1.00 86.25 126 ARG A CA 1
ATOM 1038 C C . ARG A 1 126 ? 12.979 -0.026 -16.785 1.00 86.25 126 ARG A C 1
ATOM 1040 O O . ARG A 1 126 ? 13.379 -0.174 -17.936 1.00 86.25 126 ARG A O 1
ATOM 1047 N N . LEU A 1 127 ? 11.843 -0.558 -16.346 1.00 87.12 127 LEU A N 1
ATOM 1048 C CA . LEU A 1 127 ? 10.893 -1.233 -17.225 1.00 87.12 127 LE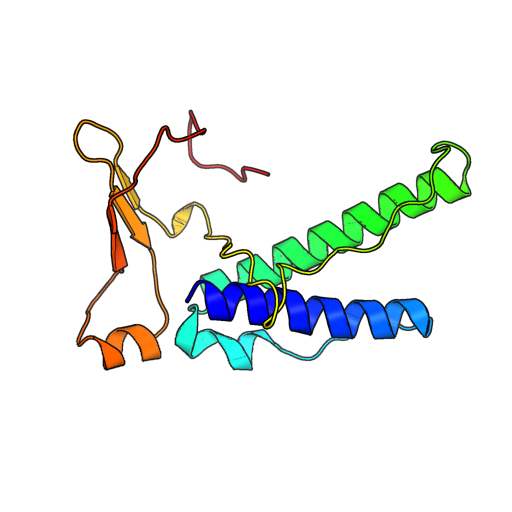U A CA 1
ATOM 1049 C C . LEU A 1 127 ? 10.141 -0.179 -18.037 1.00 87.12 127 LEU A C 1
ATOM 1051 O O . LEU A 1 127 ? 9.541 0.726 -17.454 1.00 87.12 127 LEU A O 1
ATOM 1055 N N . ARG A 1 128 ? 10.170 -0.309 -19.364 1.00 88.31 128 ARG A N 1
ATOM 1056 C CA . ARG A 1 128 ? 9.464 0.572 -20.295 1.00 88.31 128 ARG A CA 1
ATOM 1057 C C . ARG A 1 128 ? 8.179 -0.095 -20.771 1.00 88.31 128 ARG A C 1
ATOM 1059 O O . ARG A 1 128 ? 8.227 -1.194 -21.312 1.00 88.31 128 ARG A O 1
ATOM 1066 N N . LEU A 1 129 ? 7.054 0.590 -20.600 1.00 87.00 129 LEU A N 1
ATOM 1067 C CA . LEU A 1 129 ? 5.727 0.119 -20.992 1.00 87.00 129 LEU A CA 1
ATOM 1068 C C . LEU A 1 129 ? 5.050 1.145 -21.902 1.00 87.00 129 LEU A C 1
ATOM 1070 O O . LEU A 1 129 ? 5.184 2.355 -21.696 1.00 87.00 129 LEU A O 1
ATOM 1074 N N . GLU A 1 130 ? 4.314 0.662 -22.900 1.00 86.56 130 GLU A N 1
ATOM 1075 C CA . GLU A 1 130 ? 3.427 1.511 -23.693 1.00 86.56 130 GLU A CA 1
ATOM 1076 C C . GLU A 1 130 ? 2.176 1.853 -22.881 1.00 86.56 130 GLU A C 1
ATOM 1078 O O . GLU A 1 130 ? 1.609 1.006 -22.188 1.00 86.56 130 GLU A O 1
ATOM 1083 N N . LEU A 1 131 ? 1.759 3.115 -22.946 1.00 81.19 131 LEU A N 1
ATOM 1084 C CA . LEU A 1 131 ? 0.540 3.577 -22.301 1.00 81.19 131 LEU A CA 1
ATOM 1085 C C . LEU A 1 131 ? -0.606 3.567 -23.305 1.00 81.19 131 LEU A C 1
ATOM 1087 O O . LEU A 1 131 ? -0.584 4.296 -24.297 1.00 81.19 131 LEU A O 1
ATOM 1091 N N . CYS A 1 132 ? -1.630 2.782 -22.991 1.00 78.06 132 CYS A N 1
ATOM 1092 C CA . CYS A 1 132 ? -2.887 2.755 -23.723 1.00 78.06 132 CYS A CA 1
ATOM 1093 C C . CYS A 1 132 ? -3.950 3.574 -22.981 1.00 78.06 132 CYS A C 1
ATOM 1095 O O . CYS A 1 132 ? -4.079 3.483 -21.761 1.00 78.06 132 CYS A O 1
ATOM 1097 N N . GLY A 1 133 ? -4.745 4.335 -23.733 1.00 74.56 133 GLY A N 1
ATOM 1098 C CA . GLY A 1 133 ? -5.821 5.173 -23.200 1.00 74.56 133 GLY A CA 1
ATOM 1099 C C . GLY A 1 133 ? -5.436 6.644 -23.041 1.00 74.56 133 GLY A C 1
ATOM 1100 O O . GLY A 1 133 ? -4.319 7.055 -23.349 1.00 74.56 133 GLY A O 1
ATOM 1101 N N . VAL A 1 134 ? -6.402 7.448 -22.591 1.00 70.25 134 VAL A N 1
ATOM 1102 C CA . VAL A 1 134 ? -6.217 8.885 -22.355 1.00 70.25 134 VAL A CA 1
ATOM 1103 C C . VAL A 1 134 ? -5.678 9.074 -20.935 1.00 70.25 134 VAL A C 1
ATOM 1105 O O . VAL A 1 134 ? -6.386 8.736 -19.981 1.00 70.25 134 VAL A O 1
ATOM 1108 N N . PRO A 1 135 ? -4.447 9.589 -20.763 1.00 69.44 135 PRO A N 1
ATOM 1109 C CA . PRO A 1 135 ? -3.928 9.929 -19.445 1.00 69.44 135 PRO A CA 1
ATOM 1110 C C . PRO A 1 135 ? -4.878 10.923 -18.761 1.00 69.44 135 PRO A C 1
ATOM 1112 O O . PRO A 1 135 ? -5.233 11.940 -19.349 1.00 69.44 135 PRO A O 1
ATOM 1115 N N . LYS A 1 136 ? -5.306 10.638 -17.527 1.00 68.75 136 LYS A N 1
ATOM 1116 C CA . LYS A 1 136 ? -6.226 11.506 -16.764 1.00 68.75 136 LYS A CA 1
ATOM 1117 C C . LYS A 1 136 ? -5.495 12.605 -15.979 1.00 68.75 136 LYS A C 1
ATOM 1119 O O . LYS A 1 136 ? -5.987 13.061 -14.953 1.00 68.75 136 LYS A O 1
ATOM 1124 N N . TRP A 1 137 ? -4.304 12.990 -16.424 1.00 66.62 137 TRP A N 1
ATOM 1125 C CA . TRP A 1 137 ? -3.388 13.851 -15.678 1.00 66.62 137 TRP A CA 1
ATOM 1126 C C . TRP A 1 137 ? -2.894 14.997 -16.558 1.00 66.62 137 TRP A C 1
ATOM 1128 O O . TRP A 1 137 ? -2.513 14.761 -17.704 1.00 66.62 137 TRP A O 1
ATOM 1138 N N . ASP A 1 138 ? -2.861 16.202 -15.990 1.00 51.16 138 ASP A N 1
ATOM 1139 C CA . ASP A 1 138 ? -2.277 17.410 -16.579 1.00 51.16 138 ASP A CA 1
ATOM 1140 C C . ASP A 1 138 ? -1.490 18.175 -15.487 1.00 51.16 138 ASP A C 1
ATOM 1142 O O . ASP A 1 138 ? -1.918 18.184 -14.329 1.00 51.16 138 ASP A O 1
ATOM 1146 N N . GLY A 1 139 ? -0.337 18.772 -15.822 1.00 56.19 139 GLY A N 1
ATOM 1147 C CA . GLY A 1 139 ? 0.518 19.548 -14.897 1.00 56.19 139 GLY A CA 1
ATOM 1148 C C . GLY A 1 139 ? 1.843 18.909 -14.418 1.00 56.19 139 GLY A C 1
ATOM 1149 O O . GLY A 1 139 ? 2.241 17.823 -14.842 1.00 56.19 139 GLY A O 1
ATOM 1150 N N . GLU A 1 140 ? 2.564 19.627 -13.539 1.00 52.06 140 GLU A N 1
ATOM 1151 C CA . GLU A 1 140 ? 3.849 19.212 -12.943 1.00 52.06 140 GLU A CA 1
ATOM 1152 C C . GLU A 1 140 ? 3.619 18.095 -11.904 1.00 52.06 140 GLU A C 1
ATOM 1154 O O . GLU A 1 140 ? 2.733 18.193 -11.055 1.00 52.06 140 GLU A O 1
ATOM 1159 N N . GLN A 1 141 ? 4.372 16.993 -12.001 1.00 57.22 141 GLN A N 1
ATOM 1160 C CA . GLN A 1 141 ? 4.087 15.737 -11.295 1.00 57.22 141 GLN A CA 1
ATOM 1161 C C . GLN A 1 141 ? 4.025 15.895 -9.763 1.00 57.22 141 GLN A C 1
ATOM 1163 O O . GLN A 1 141 ? 5.045 15.913 -9.071 1.00 57.22 141 GLN A O 1
ATOM 1168 N N . GLY A 1 142 ? 2.806 15.893 -9.225 1.00 53.19 142 GLY A N 1
ATOM 1169 C CA . GLY A 1 142 ? 2.487 15.888 -7.798 1.00 53.19 142 GLY A CA 1
ATOM 1170 C C . GLY A 1 142 ? 1.442 14.823 -7.465 1.00 53.19 142 GLY A C 1
ATOM 1171 O O . GLY A 1 142 ? 0.774 14.307 -8.356 1.00 53.19 142 GLY A O 1
ATOM 1172 N N . ARG A 1 143 ? 1.356 14.451 -6.180 1.00 48.09 143 ARG A N 1
ATOM 1173 C CA . ARG A 1 143 ? 0.527 13.370 -5.611 1.00 48.09 143 ARG A CA 1
ATOM 1174 C C . ARG A 1 143 ? -0.934 13.437 -6.101 1.00 48.09 143 ARG A C 1
ATOM 1176 O O . ARG A 1 143 ? -1.753 14.090 -5.468 1.00 48.09 143 ARG A O 1
ATOM 1183 N N . LEU A 1 144 ? -1.246 12.748 -7.198 1.00 37.06 144 LEU A N 1
ATOM 1184 C CA . LEU A 1 144 ? -2.616 12.506 -7.651 1.00 37.06 144 LEU A CA 1
ATOM 1185 C C . LEU A 1 144 ? -3.238 11.438 -6.749 1.00 37.06 144 LEU A C 1
ATOM 1187 O O . LEU A 1 144 ? -2.715 10.323 -6.645 1.00 37.06 144 LEU A O 1
ATOM 1191 N N . GLU A 1 145 ? -4.305 11.808 -6.045 1.00 44.97 145 GLU A N 1
ATOM 1192 C CA . GLU A 1 145 ? -5.200 10.855 -5.381 1.00 44.97 145 GLU A CA 1
ATOM 1193 C C . GLU A 1 145 ? -6.316 10.420 -6.321 1.00 44.97 145 GLU A C 1
ATOM 1195 O O . GLU A 1 145 ? -6.821 11.284 -7.071 1.00 44.97 145 GLU A O 1
#

Sequence (145 aa):
MLDASASLWNELNYERRQQFFNGESVWDTADYRKQYVDITGSATAQQLIRKNTSAWQSFFSLHEQWQNGELDERPSPPGYWGNEDDGRELRTFIRNDSYTLETGNRSRIEIPVGSQLKDEYDHTGRLRLELCGVPKWDGEQGRLE

Foldseek 3Di:
DLVLLLVLLAVLLVQLVVQVVVVHDSVPDPPSLVVRCQFANNQFSVVSVVVLVVQQVVLVVVQVCVVVVVDPDRDDRDDGQDDPPRDGNRDTDGDQVAKDWDDDPWTKIWGDGHNVVCVVVVHDDTDMDTDDDDPPDDDDDDDDD

Radius of gyration: 17.6 Å; chains: 1; bounding box: 44×36×50 Å

Secondary structure (DSSP, 8-state):
-HHHHHHHHHHHHHHHHHHHHHT--TT----HHHHHHHHH-HHHHHHHHHHHHHHHHHHHHHHHHHHTTS-SSPPPPP--SEETTTEE-------GGG-EEE-STT-EEEE---HHHHHHTT--SPEEEEPPS-----SS-----